Protein AF-A0A928YM91-F1 (afdb_monomer_lite)

Foldseek 3Di:
DLVLLLVLLLVLLVVCVVVVLDDPVVSVVSSVCSNVVPPVPCPVPPNDDVVPPDPVNSVVSSVVSNVSSVCCSVVDD

Sequence (77 aa):
FAPTILNAANEVAVAAFLATQIGFLDIERVVAESLSSAPVSTATLPAISPAHYSLEAIITCDTETRKFCTNLIQNRL

Radius of gyration: 13.01 Å; chains: 1; bounding box: 28×21×38 Å

Structure (mmCIF, N/CA/C/O backbone):
data_AF-A0A928YM91-F1
#
_entry.id   AF-A0A928YM91-F1
#
loop_
_atom_site.group_PDB
_atom_site.id
_atom_site.type_symbol
_atom_site.label_atom_id
_atom_site.label_alt_id
_atom_site.label_comp_id
_atom_site.label_asym_id
_atom_site.label_entity_id
_atom_site.label_seq_id
_atom_site.pdbx_PDB_ins_code
_atom_site.Cartn_x
_atom_site.Cartn_y
_atom_site.Cartn_z
_atom_site.occupancy
_atom_site.B_iso_or_equiv
_atom_site.auth_seq_id
_atom_site.auth_comp_id
_atom_site.auth_asym_id
_atom_site.auth_atom_id
_atom_site.pdbx_PDB_model_num
ATOM 1 N N . PHE A 1 1 ? 6.543 2.617 -13.416 1.00 82.31 1 PHE A N 1
ATOM 2 C CA . PHE A 1 1 ? 5.913 1.555 -12.608 1.00 82.31 1 PHE A CA 1
ATOM 3 C C . PHE A 1 1 ? 4.756 2.067 -11.739 1.00 82.31 1 PHE A C 1
ATOM 5 O O . PHE A 1 1 ? 4.446 1.454 -10.730 1.00 82.31 1 PHE A O 1
ATOM 12 N N . ALA A 1 2 ? 4.059 3.146 -12.131 1.00 88.69 2 ALA A N 1
ATOM 13 C CA . ALA A 1 2 ? 2.998 3.729 -11.301 1.00 88.69 2 ALA A CA 1
ATOM 14 C C . ALA A 1 2 ? 1.876 2.741 -10.905 1.00 88.69 2 ALA A C 1
ATOM 16 O O . ALA A 1 2 ? 1.512 2.743 -9.733 1.00 88.69 2 ALA A O 1
ATOM 17 N N . PRO A 1 3 ? 1.386 1.842 -11.788 1.00 91.25 3 PRO A N 1
ATOM 18 C CA . PRO A 1 3 ? 0.398 0.837 -11.382 1.00 91.25 3 PRO A CA 1
ATOM 19 C C . PRO A 1 3 ? 0.911 -0.125 -10.301 1.00 91.25 3 PRO A C 1
ATOM 21 O O . PRO A 1 3 ? 0.175 -0.457 -9.380 1.00 91.25 3 PRO A O 1
ATOM 24 N N . THR A 1 4 ? 2.181 -0.535 -10.380 1.00 91.75 4 THR A N 1
ATOM 25 C CA . THR A 1 4 ? 2.829 -1.396 -9.378 1.00 91.75 4 THR A CA 1
ATOM 26 C C . THR A 1 4 ? 2.935 -0.690 -8.029 1.00 91.75 4 THR A C 1
ATOM 28 O O . THR A 1 4 ? 2.558 -1.266 -7.015 1.00 91.75 4 THR A O 1
ATOM 31 N N . ILE A 1 5 ? 3.378 0.573 -8.029 1.00 93.25 5 ILE A N 1
ATOM 32 C CA . ILE A 1 5 ? 3.469 1.400 -6.816 1.00 93.25 5 ILE A CA 1
ATOM 33 C C . ILE A 1 5 ? 2.085 1.550 -6.178 1.00 93.25 5 ILE A C 1
ATOM 35 O O . ILE A 1 5 ? 1.922 1.304 -4.988 1.00 93.25 5 ILE A O 1
ATOM 39 N N . LEU A 1 6 ? 1.073 1.909 -6.972 1.00 95.69 6 LEU A N 1
ATOM 40 C CA . LEU A 1 6 ? -0.293 2.094 -6.486 1.00 95.69 6 LEU A CA 1
ATOM 41 C C . LEU A 1 6 ? -0.848 0.811 -5.862 1.00 95.69 6 LEU A C 1
ATOM 43 O O . LEU A 1 6 ? -1.399 0.865 -4.765 1.00 95.69 6 LEU A O 1
ATOM 47 N N . ASN A 1 7 ? -0.683 -0.336 -6.530 1.00 97.88 7 ASN A N 1
ATOM 48 C CA . ASN A 1 7 ? -1.183 -1.609 -6.019 1.00 97.88 7 ASN A CA 1
ATOM 49 C C . ASN A 1 7 ? -0.494 -2.002 -4.702 1.00 97.88 7 ASN A C 1
ATOM 51 O O . ASN A 1 7 ? -1.170 -2.300 -3.720 1.00 97.88 7 ASN A O 1
ATOM 55 N N . ALA A 1 8 ? 0.841 -1.931 -4.662 1.00 97.12 8 ALA A N 1
ATOM 56 C CA . ALA A 1 8 ? 1.625 -2.256 -3.473 1.00 97.12 8 ALA A CA 1
ATOM 57 C C . ALA A 1 8 ? 1.287 -1.336 -2.288 1.00 97.12 8 ALA A C 1
ATOM 59 O O . ALA A 1 8 ? 1.092 -1.811 -1.167 1.00 97.12 8 ALA A O 1
ATOM 60 N N . ALA A 1 9 ? 1.172 -0.028 -2.536 1.00 97.25 9 ALA A N 1
ATOM 61 C CA . ALA A 1 9 ? 0.820 0.947 -1.510 1.00 97.25 9 ALA A CA 1
ATOM 62 C C . ALA A 1 9 ? -0.599 0.733 -0.971 1.00 97.25 9 ALA A C 1
ATOM 64 O O . ALA A 1 9 ? -0.800 0.741 0.243 1.00 97.25 9 ALA A O 1
ATOM 65 N N . ASN A 1 10 ? -1.570 0.473 -1.854 1.00 98.56 10 ASN A N 1
ATOM 66 C CA . ASN A 1 10 ? -2.945 0.191 -1.451 1.00 98.56 10 ASN A CA 1
ATOM 67 C C . ASN A 1 10 ? -3.031 -1.068 -0.576 1.00 98.56 10 ASN A C 1
ATOM 69 O O . ASN A 1 10 ? -3.699 -1.048 0.451 1.00 98.56 10 ASN A O 1
ATOM 73 N N . GLU A 1 11 ? -2.330 -2.147 -0.932 1.00 98.75 11 GLU A N 1
ATOM 74 C CA . GLU A 1 11 ? -2.324 -3.375 -0.127 1.00 98.75 11 GLU A CA 1
ATOM 75 C C . GLU A 1 11 ? -1.745 -3.162 1.278 1.00 98.75 11 GLU A C 1
ATOM 77 O O . GLU A 1 11 ? -2.339 -3.613 2.258 1.00 98.75 11 GLU A O 1
ATOM 82 N N . VAL A 1 12 ? -0.614 -2.455 1.396 1.00 98.44 12 VAL A N 1
ATOM 83 C CA . VAL A 1 12 ? -0.001 -2.168 2.705 1.00 98.44 12 VAL A CA 1
ATOM 84 C C . VAL A 1 12 ? -0.896 -1.251 3.542 1.00 98.44 12 VAL A C 1
ATOM 86 O O . VAL A 1 12 ? -1.114 -1.521 4.724 1.00 98.44 12 VAL A O 1
ATOM 89 N N . ALA A 1 13 ? -1.455 -0.200 2.939 1.00 98.19 13 ALA A N 1
ATOM 90 C CA . ALA A 1 13 ? -2.326 0.738 3.638 1.00 98.19 13 ALA A CA 1
ATOM 91 C C . ALA A 1 13 ? -3.651 0.090 4.077 1.00 98.19 13 ALA A C 1
ATOM 93 O O . ALA A 1 13 ? -4.066 0.255 5.222 1.00 98.19 13 ALA A O 1
ATOM 94 N N . VAL A 1 14 ? -4.288 -0.715 3.218 1.00 98.69 14 VAL A N 1
ATOM 95 C CA . VAL A 1 14 ? -5.504 -1.464 3.577 1.00 98.69 14 VAL A CA 1
ATOM 96 C C . VAL A 1 14 ? -5.210 -2.478 4.681 1.00 98.69 14 VAL A C 1
ATOM 98 O O . VAL A 1 14 ? -5.989 -2.574 5.627 1.00 98.69 14 VAL A O 1
ATOM 101 N N . ALA A 1 15 ? -4.082 -3.195 4.623 1.00 98.69 15 ALA A N 1
ATOM 102 C CA . ALA A 1 15 ? -3.689 -4.105 5.697 1.00 98.69 15 ALA A CA 1
ATOM 103 C C . ALA A 1 15 ? -3.517 -3.365 7.037 1.00 98.69 15 ALA A C 1
ATOM 105 O O . ALA A 1 15 ? -4.004 -3.835 8.066 1.00 98.69 15 ALA A O 1
ATOM 106 N N . ALA A 1 16 ? -2.897 -2.182 7.026 1.00 98.19 16 ALA A N 1
ATOM 107 C CA . ALA A 1 16 ? -2.755 -1.342 8.213 1.00 98.19 16 ALA A CA 1
ATOM 108 C C . ALA A 1 16 ? -4.105 -0.805 8.726 1.00 98.19 16 ALA A C 1
ATOM 110 O O . ALA A 1 16 ? -4.334 -0.786 9.937 1.00 98.19 16 ALA A O 1
ATOM 111 N N . PHE A 1 17 ? -5.018 -0.417 7.831 1.00 98.44 17 PHE A N 1
ATOM 112 C CA . PHE A 1 17 ? -6.379 -0.004 8.186 1.00 98.44 17 PHE A CA 1
ATOM 113 C C . PHE A 1 17 ? -7.162 -1.151 8.841 1.00 98.44 17 PHE A C 1
ATOM 115 O O . PHE A 1 17 ? -7.731 -0.975 9.918 1.00 98.44 17 PHE A O 1
ATOM 122 N N . LEU A 1 18 ? -7.128 -2.350 8.247 1.00 98.62 18 LEU A N 1
ATOM 123 C CA . LEU A 1 18 ? -7.756 -3.553 8.807 1.00 98.62 18 LEU A CA 1
ATOM 124 C C . LEU A 1 18 ? -7.148 -3.944 10.162 1.00 98.62 18 LEU A C 1
ATOM 126 O O . LEU A 1 18 ? -7.856 -4.441 11.035 1.00 98.62 18 LEU A O 1
ATOM 130 N N . ALA A 1 19 ? -5.857 -3.673 10.360 1.00 98.00 19 ALA A N 1
ATOM 131 C CA . ALA A 1 19 ? -5.164 -3.841 11.634 1.00 98.00 19 ALA A CA 1
ATOM 132 C C . ALA A 1 19 ? -5.389 -2.677 12.621 1.00 98.00 19 ALA A C 1
ATOM 134 O O . ALA A 1 19 ? -4.735 -2.632 13.664 1.00 98.00 19 ALA A O 1
ATOM 135 N N . THR A 1 20 ? -6.289 -1.731 12.326 1.00 97.06 20 THR A N 1
ATOM 136 C CA . THR A 1 20 ? -6.600 -0.543 13.149 1.00 97.06 20 THR A CA 1
ATOM 137 C C . THR A 1 20 ? -5.400 0.374 13.427 1.00 97.06 20 THR A C 1
ATOM 139 O O . THR A 1 20 ? -5.380 1.118 14.405 1.00 97.06 20 THR A O 1
ATOM 142 N N . GLN A 1 21 ? -4.380 0.336 12.567 1.00 97.06 21 GLN A N 1
ATOM 143 C CA . GLN A 1 21 ? -3.171 1.148 12.718 1.00 97.06 21 GLN A CA 1
ATOM 144 C C . GLN A 1 21 ? -3.348 2.554 12.137 1.00 97.06 21 GLN A C 1
ATOM 146 O O . GLN A 1 21 ? -2.808 3.501 12.704 1.00 97.06 21 GLN A O 1
ATOM 151 N N . ILE A 1 22 ? -4.112 2.707 11.056 1.00 97.62 22 ILE A N 1
ATOM 152 C CA . ILE A 1 22 ? -4.358 3.993 10.384 1.00 97.62 22 ILE A CA 1
ATOM 153 C C . ILE A 1 22 ? -5.859 4.235 10.178 1.00 97.62 22 ILE A C 1
ATOM 155 O O . ILE A 1 22 ? -6.656 3.294 10.236 1.00 97.62 22 ILE A O 1
ATOM 159 N N . GLY A 1 23 ? -6.252 5.490 9.952 1.00 97.12 23 GLY A N 1
ATOM 160 C CA . GLY A 1 23 ? -7.622 5.862 9.608 1.00 97.12 23 GLY A CA 1
ATOM 161 C C . GLY A 1 23 ? -7.957 5.598 8.138 1.00 97.12 23 GLY A C 1
ATOM 162 O O . GLY A 1 23 ? -7.080 5.368 7.311 1.00 97.12 23 GLY A O 1
ATOM 163 N N . PHE A 1 24 ? -9.246 5.666 7.790 1.00 97.88 24 PHE A N 1
ATOM 164 C CA . PHE A 1 24 ? -9.703 5.448 6.410 1.00 97.88 24 PHE A CA 1
ATOM 165 C C . PHE A 1 24 ? -9.052 6.425 5.418 1.00 97.88 24 PHE A C 1
ATOM 167 O O . PHE A 1 24 ? -8.581 5.995 4.373 1.00 97.88 24 PHE A O 1
ATOM 174 N N . LEU A 1 25 ? -8.960 7.709 5.792 1.00 97.50 25 LEU A N 1
ATOM 175 C CA . LEU A 1 25 ? -8.364 8.759 4.956 1.00 97.50 25 LEU A CA 1
ATOM 176 C C . LEU A 1 25 ? -6.823 8.729 4.912 1.00 97.50 25 LEU A C 1
ATOM 178 O O . LEU A 1 25 ? -6.166 9.507 4.223 1.00 97.50 25 LEU A O 1
ATOM 182 N N . ASP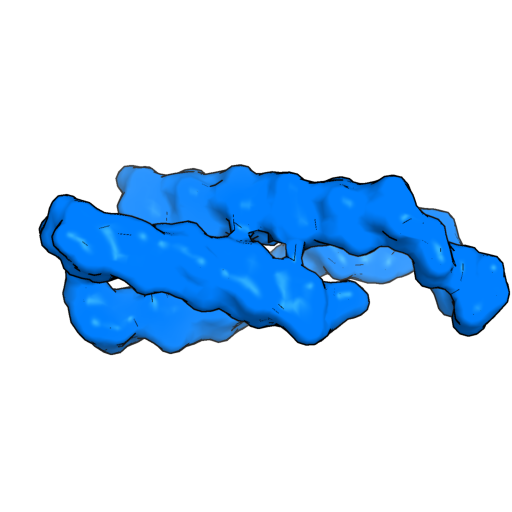 A 1 26 ? -6.200 7.848 5.689 1.00 97.62 26 ASP A N 1
ATOM 183 C CA . ASP A 1 26 ? -4.752 7.670 5.622 1.00 97.62 26 ASP A CA 1
ATOM 184 C C . ASP A 1 26 ? -4.369 6.716 4.484 1.00 97.62 26 ASP A C 1
ATOM 186 O O . ASP A 1 26 ? -3.219 6.710 4.049 1.00 97.62 26 ASP A O 1
ATOM 190 N N . ILE A 1 27 ? -5.333 5.960 3.940 1.00 98.12 27 ILE A N 1
ATOM 191 C CA . ILE A 1 27 ? -5.107 5.068 2.801 1.00 98.12 27 ILE A CA 1
ATOM 192 C C . ILE A 1 27 ? -4.727 5.881 1.563 1.00 98.12 27 ILE A C 1
ATOM 194 O O . ILE A 1 27 ? -3.680 5.629 0.962 1.00 98.12 27 ILE A O 1
ATOM 198 N N . GLU A 1 28 ? -5.522 6.891 1.194 1.00 97.38 28 GLU A N 1
ATOM 199 C CA . GLU A 1 28 ? -5.190 7.734 0.046 1.00 97.38 28 GLU A CA 1
ATOM 200 C C . GLU A 1 28 ? -3.935 8.572 0.286 1.00 97.38 28 GLU A C 1
ATOM 202 O O . GLU A 1 28 ? -3.198 8.814 -0.668 1.00 97.38 28 GLU A O 1
ATOM 207 N N . ARG A 1 29 ? -3.648 8.968 1.535 1.00 96.06 29 ARG A N 1
ATOM 208 C CA . ARG A 1 29 ? -2.413 9.692 1.873 1.00 96.06 29 ARG A CA 1
ATOM 209 C C . ARG A 1 29 ? -1.185 8.829 1.618 1.00 96.06 29 ARG A C 1
ATOM 211 O O . ARG A 1 29 ? -0.301 9.253 0.882 1.00 96.06 29 ARG A O 1
ATOM 218 N N . VAL A 1 30 ? -1.168 7.592 2.120 1.00 96.31 30 VAL A N 1
ATOM 219 C CA . VAL A 1 30 ? -0.061 6.649 1.890 1.00 96.31 30 VAL A CA 1
ATOM 220 C C . VAL A 1 30 ? 0.118 6.360 0.398 1.00 96.31 30 VAL A C 1
ATOM 222 O O . VAL A 1 30 ? 1.247 6.357 -0.098 1.00 96.31 30 VAL A O 1
ATOM 225 N N . VAL A 1 31 ? -0.975 6.159 -0.347 1.00 96.31 31 VAL A N 1
ATOM 226 C CA . VAL A 1 31 ? -0.912 5.931 -1.802 1.00 96.31 31 VAL A CA 1
ATOM 227 C C . VAL A 1 31 ? -0.375 7.164 -2.536 1.00 96.31 31 VAL A C 1
ATOM 229 O O . VAL A 1 31 ? 0.515 7.036 -3.381 1.00 96.31 31 VAL A O 1
ATOM 232 N N . ALA A 1 32 ? -0.872 8.359 -2.208 1.00 95.00 32 ALA A N 1
ATOM 233 C CA . ALA A 1 32 ? -0.446 9.609 -2.830 1.00 95.00 32 ALA A CA 1
ATOM 234 C C . ALA A 1 32 ? 1.024 9.925 -2.529 1.00 95.00 32 ALA A C 1
ATOM 236 O O . ALA A 1 32 ? 1.771 10.282 -3.443 1.00 95.00 32 ALA A O 1
ATOM 237 N N . GLU A 1 33 ? 1.463 9.743 -1.285 1.00 93.94 33 GLU A N 1
ATOM 238 C CA . GLU A 1 33 ? 2.861 9.915 -0.894 1.00 93.94 33 GLU A CA 1
ATOM 239 C C . GLU A 1 33 ? 3.768 8.891 -1.571 1.00 93.94 33 GLU A C 1
ATOM 241 O O . GLU A 1 33 ? 4.828 9.260 -2.064 1.00 93.94 33 GLU A O 1
ATOM 246 N N . SER A 1 34 ? 3.339 7.634 -1.707 1.00 92.69 34 SER A N 1
ATOM 247 C CA . SER A 1 34 ? 4.117 6.604 -2.413 1.00 92.69 34 SER A CA 1
ATOM 248 C C . SER A 1 34 ? 4.311 6.933 -3.893 1.00 92.69 34 SER A C 1
ATOM 250 O O . SER A 1 34 ? 5.399 6.745 -4.441 1.00 92.69 34 SER A O 1
ATOM 252 N N . LEU A 1 35 ? 3.273 7.464 -4.543 1.00 92.25 35 LEU A N 1
ATOM 253 C CA . LEU A 1 35 ? 3.350 7.923 -5.931 1.00 92.25 35 LEU A CA 1
ATOM 254 C C . LEU A 1 35 ? 4.186 9.206 -6.077 1.00 92.25 35 LEU A C 1
ATOM 256 O O . LEU A 1 35 ? 4.882 9.360 -7.080 1.00 92.25 35 LEU A O 1
ATOM 260 N N . SER A 1 36 ? 4.145 10.101 -5.085 1.00 89.88 36 SER A N 1
ATOM 261 C CA . SER A 1 36 ? 4.831 11.404 -5.112 1.00 89.88 36 SER A CA 1
ATOM 262 C C . SER A 1 36 ? 6.297 11.329 -4.689 1.00 89.88 36 SER A C 1
ATOM 264 O O . SER A 1 36 ? 7.127 12.076 -5.200 1.00 89.88 36 SER A O 1
ATOM 266 N N . SER A 1 37 ? 6.636 10.418 -3.775 1.00 78.75 37 SER A N 1
ATOM 267 C CA . SER A 1 37 ? 7.976 10.282 -3.199 1.00 78.75 37 SER A CA 1
ATOM 268 C C . SER A 1 37 ? 9.009 9.794 -4.216 1.00 78.75 37 SER A C 1
ATOM 270 O O . SER A 1 37 ? 10.198 9.809 -3.905 1.00 78.75 37 SER A O 1
ATOM 272 N N . ALA A 1 38 ? 8.574 9.312 -5.387 1.00 55.31 38 ALA A N 1
ATOM 273 C CA . ALA A 1 38 ? 9.410 8.863 -6.494 1.00 55.31 38 ALA A CA 1
ATOM 274 C C . ALA A 1 38 ? 10.709 8.098 -6.118 1.00 55.31 38 ALA A C 1
ATOM 276 O O . ALA A 1 38 ? 11.687 8.250 -6.852 1.00 55.31 38 ALA A O 1
ATOM 277 N N . PRO A 1 39 ? 10.819 7.256 -5.056 1.00 51.75 39 PRO A N 1
ATOM 278 C CA . PRO A 1 39 ? 12.081 6.554 -4.796 1.00 51.75 39 PRO A CA 1
ATOM 279 C C . PRO A 1 39 ? 12.289 5.451 -5.841 1.00 51.75 39 PRO A C 1
ATOM 281 O O . PRO A 1 39 ? 13.413 5.066 -6.141 1.00 51.75 39 PRO A O 1
ATOM 284 N N . VAL A 1 40 ? 11.200 5.020 -6.488 1.00 51.38 40 VAL A N 1
ATOM 285 C CA . VAL A 1 40 ? 11.209 4.236 -7.725 1.00 51.38 40 VAL A CA 1
ATOM 286 C C . VAL A 1 40 ? 11.313 5.175 -8.934 1.00 51.38 40 VAL A C 1
ATOM 288 O O . VAL A 1 40 ? 10.576 5.071 -9.919 1.00 51.38 40 VAL A O 1
ATOM 291 N N . SER A 1 41 ? 12.197 6.166 -8.834 1.00 46.25 41 SER A N 1
ATOM 292 C CA . SER A 1 41 ? 12.543 7.010 -9.961 1.00 46.25 41 SER A CA 1
ATOM 293 C C . SER A 1 41 ? 13.191 6.116 -11.004 1.00 46.25 41 SER A C 1
ATOM 295 O O . SER A 1 41 ? 14.094 5.328 -10.728 1.00 46.25 41 SER A O 1
ATOM 297 N N . THR A 1 42 ? 12.767 6.284 -12.243 1.00 47.88 42 THR A N 1
ATOM 298 C CA . THR A 1 42 ? 13.363 5.695 -13.443 1.00 47.88 42 THR A CA 1
ATOM 299 C C . THR A 1 42 ? 14.836 6.097 -13.656 1.00 47.88 42 THR A C 1
ATOM 301 O O . THR A 1 42 ? 15.377 5.847 -14.725 1.00 47.88 42 THR A O 1
ATOM 304 N N . ALA A 1 43 ? 15.460 6.762 -12.676 1.00 45.19 43 ALA A N 1
ATOM 305 C CA . ALA A 1 43 ? 16.860 7.158 -12.619 1.00 45.19 43 ALA A CA 1
ATOM 306 C C . ALA A 1 43 ? 17.777 6.111 -11.949 1.00 45.19 43 ALA A C 1
ATOM 308 O O . ALA A 1 43 ? 18.958 6.059 -12.279 1.00 45.19 43 ALA A O 1
ATOM 309 N N . THR A 1 44 ? 1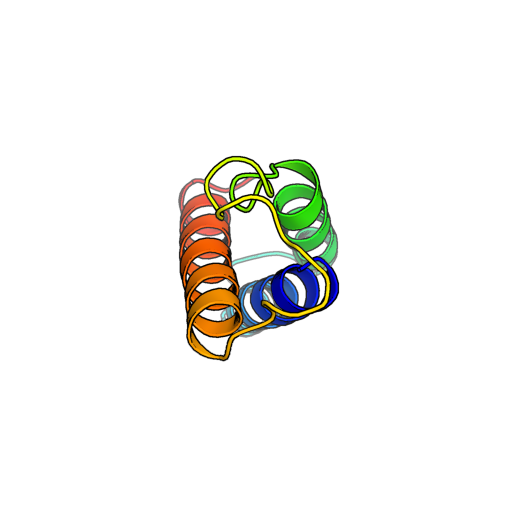7.269 5.275 -11.031 1.00 43.81 44 THR A N 1
ATOM 310 C CA . THR A 1 44 ? 18.010 4.117 -10.468 1.00 43.81 44 THR A CA 1
ATOM 311 C C . THR A 1 44 ? 17.741 2.825 -11.229 1.00 43.81 44 THR A C 1
ATOM 313 O O . THR A 1 44 ? 18.504 1.866 -11.123 1.00 43.81 44 THR A O 1
ATOM 316 N N . LEU A 1 45 ? 16.679 2.806 -12.029 1.00 49.34 45 LEU A N 1
ATOM 317 C CA . LEU A 1 45 ? 16.442 1.770 -13.018 1.00 49.34 45 LEU A CA 1
ATOM 318 C C . LEU A 1 45 ? 17.180 2.175 -14.301 1.00 49.34 45 LEU A C 1
ATOM 320 O O . LEU A 1 45 ? 17.068 3.334 -14.704 1.00 49.34 45 LEU A O 1
ATOM 324 N N . PRO A 1 46 ? 17.956 1.277 -14.936 1.00 46.69 46 PRO A N 1
ATOM 325 C CA . PRO A 1 46 ? 18.636 1.599 -16.186 1.00 46.69 46 PRO A CA 1
ATOM 326 C C . PRO A 1 46 ? 17.620 2.152 -17.188 1.00 46.69 46 PRO A C 1
ATOM 328 O O . PRO A 1 46 ? 16.492 1.661 -17.238 1.00 46.69 46 PRO A O 1
ATOM 331 N N . ALA A 1 47 ? 18.023 3.189 -17.934 1.00 48.91 47 ALA A N 1
ATOM 332 C CA . ALA A 1 47 ? 17.191 3.915 -18.892 1.00 48.91 47 ALA A CA 1
ATOM 333 C C . ALA A 1 47 ? 16.229 2.962 -19.613 1.00 48.91 47 ALA A C 1
ATOM 335 O O . ALA A 1 47 ? 16.639 2.101 -20.394 1.00 48.91 47 ALA A O 1
ATOM 336 N N . ILE A 1 48 ? 14.947 3.072 -19.269 1.00 52.53 48 ILE A N 1
ATOM 337 C CA . ILE A 1 48 ? 13.940 2.079 -19.622 1.00 52.53 48 ILE A CA 1
ATOM 338 C C . ILE A 1 48 ? 13.608 2.272 -21.100 1.00 52.53 48 ILE A C 1
ATOM 340 O O . ILE A 1 48 ? 12.787 3.110 -21.468 1.00 52.53 48 ILE A O 1
ATOM 344 N N . SER A 1 49 ? 14.266 1.503 -21.963 1.00 51.09 49 SER A N 1
ATOM 345 C CA . SER A 1 49 ? 13.738 1.228 -23.295 1.00 51.09 49 SER A CA 1
ATOM 346 C C . SER A 1 49 ? 12.468 0.378 -23.133 1.00 51.09 49 SER A C 1
ATOM 348 O O . SER A 1 49 ? 12.465 -0.517 -22.283 1.00 51.09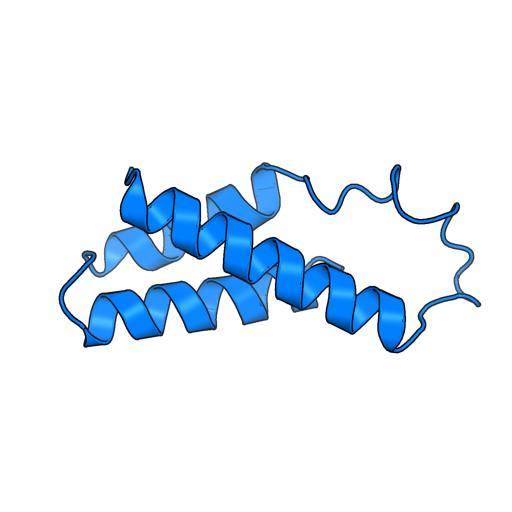 49 SER A O 1
ATOM 350 N N . PRO A 1 50 ? 11.402 0.576 -23.934 1.00 52.12 50 PRO A N 1
ATOM 351 C CA . PRO A 1 50 ? 10.177 -0.237 -23.888 1.00 52.12 50 PRO A CA 1
ATOM 352 C C . PRO A 1 50 ? 10.410 -1.758 -23.985 1.00 52.12 50 PRO A C 1
ATOM 354 O O . PRO A 1 50 ? 9.528 -2.539 -23.645 1.00 52.12 50 PRO A O 1
ATOM 357 N N . ALA A 1 51 ? 11.605 -2.181 -24.411 1.00 54.75 51 ALA A N 1
ATOM 358 C CA . ALA A 1 51 ? 12.056 -3.569 -24.456 1.00 54.75 51 ALA A CA 1
ATOM 359 C C . ALA A 1 51 ? 12.542 -4.157 -23.104 1.00 54.75 51 ALA A C 1
ATOM 361 O O . ALA A 1 51 ? 12.891 -5.331 -23.064 1.00 54.75 51 ALA A O 1
ATOM 362 N N . HIS A 1 52 ? 12.589 -3.383 -22.009 1.00 54.69 52 HIS A N 1
ATOM 363 C CA . HIS A 1 52 ? 13.205 -3.776 -20.725 1.00 54.69 52 HIS A CA 1
ATOM 364 C C . HIS A 1 52 ? 12.252 -3.710 -19.511 1.00 54.69 52 HIS A C 1
ATOM 366 O O . HIS A 1 52 ? 12.677 -3.446 -18.385 1.00 54.69 52 HIS A O 1
ATOM 372 N N . TYR A 1 53 ? 10.958 -3.988 -19.696 1.00 67.50 53 TYR A N 1
ATOM 373 C CA . TYR A 1 53 ? 10.086 -4.328 -18.564 1.00 67.50 53 TYR A CA 1
ATOM 374 C C . TYR A 1 53 ? 10.346 -5.778 -18.144 1.00 67.50 53 TYR A C 1
ATOM 376 O O . TYR A 1 53 ? 9.768 -6.703 -18.709 1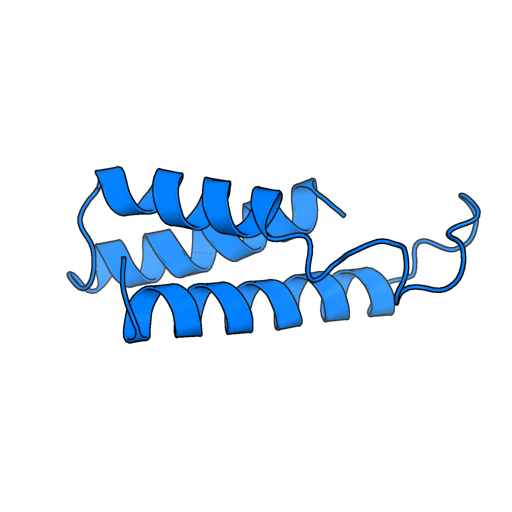.00 67.50 53 TYR A O 1
ATOM 384 N N . SER A 1 54 ? 11.244 -5.980 -17.181 1.00 81.50 54 SER A N 1
ATOM 385 C CA . SER A 1 54 ? 11.521 -7.305 -16.625 1.00 81.50 54 SER A CA 1
ATOM 386 C C . SER A 1 54 ? 10.667 -7.581 -15.386 1.00 81.50 54 SER A C 1
ATOM 388 O O . SER A 1 54 ? 10.205 -6.657 -14.706 1.00 81.50 54 SER A O 1
ATOM 390 N N . LEU A 1 55 ? 10.458 -8.863 -15.082 1.00 85.94 55 LEU A N 1
ATOM 391 C CA . LEU A 1 55 ? 9.767 -9.280 -13.862 1.00 85.94 55 LEU A CA 1
ATOM 392 C C . LEU A 1 55 ? 10.517 -8.783 -12.617 1.00 85.94 55 LEU A C 1
ATOM 394 O O . LEU A 1 55 ? 9.898 -8.318 -11.664 1.00 85.94 55 LEU A O 1
ATOM 398 N N . GLU A 1 56 ? 11.847 -8.807 -12.656 1.00 84.81 56 GLU A N 1
ATOM 399 C CA . GLU A 1 56 ? 12.718 -8.332 -11.582 1.00 84.81 56 GLU A CA 1
ATOM 400 C C . GLU A 1 56 ? 12.483 -6.846 -11.300 1.00 84.81 56 GLU A C 1
ATOM 402 O O . GLU A 1 56 ? 12.335 -6.468 -10.143 1.00 84.81 56 GLU A O 1
ATOM 407 N N . ALA A 1 57 ? 12.354 -6.008 -12.335 1.00 82.31 57 ALA A N 1
ATOM 408 C CA . ALA A 1 57 ? 12.079 -4.582 -12.156 1.00 82.31 57 ALA A CA 1
ATOM 409 C C . ALA A 1 57 ? 10.713 -4.325 -11.491 1.00 82.31 57 ALA A C 1
ATOM 411 O O . ALA A 1 57 ? 10.587 -3.422 -10.659 1.00 82.31 57 ALA A O 1
ATOM 412 N N . ILE A 1 58 ? 9.697 -5.134 -11.819 1.00 86.81 58 ILE A N 1
ATOM 413 C CA . ILE A 1 58 ? 8.376 -5.073 -11.175 1.00 86.81 58 ILE A CA 1
ATOM 414 C C . ILE A 1 58 ? 8.482 -5.492 -9.704 1.00 86.81 58 ILE A C 1
ATOM 416 O O . ILE A 1 58 ? 7.972 -4.781 -8.839 1.00 86.81 58 ILE A O 1
ATOM 420 N N . ILE A 1 59 ? 9.176 -6.597 -9.412 1.00 90.19 59 ILE A N 1
ATOM 421 C CA . ILE A 1 59 ? 9.373 -7.105 -8.045 1.00 90.19 59 ILE A CA 1
ATOM 422 C C . ILE A 1 59 ? 10.142 -6.097 -7.186 1.00 90.19 59 ILE A C 1
ATOM 424 O O . ILE A 1 59 ? 9.750 -5.835 -6.048 1.00 90.19 59 ILE A O 1
ATOM 428 N N . THR A 1 60 ? 11.212 -5.501 -7.719 1.00 88.50 60 THR A N 1
ATOM 429 C CA . THR A 1 60 ? 11.980 -4.467 -7.015 1.00 88.50 60 THR A CA 1
ATOM 430 C C . THR A 1 60 ? 11.109 -3.248 -6.728 1.00 88.50 60 THR A C 1
ATOM 432 O O . THR A 1 60 ? 11.099 -2.763 -5.600 1.00 88.50 60 THR A O 1
ATOM 435 N N . CYS A 1 61 ? 10.329 -2.780 -7.709 1.00 88.25 61 CYS 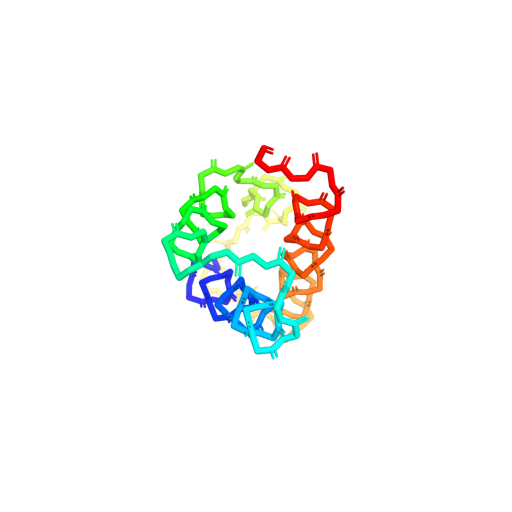A N 1
ATOM 436 C CA . CYS A 1 61 ? 9.403 -1.668 -7.507 1.00 88.25 61 CYS A CA 1
ATOM 437 C C . CYS A 1 61 ? 8.359 -1.965 -6.417 1.00 88.25 61 CYS A C 1
ATOM 439 O O . CYS A 1 61 ? 8.124 -1.105 -5.566 1.00 88.25 61 CYS A O 1
ATOM 441 N N . ASP A 1 62 ? 7.741 -3.149 -6.437 1.00 93.06 62 ASP A N 1
ATOM 442 C CA . ASP A 1 62 ? 6.767 -3.570 -5.422 1.00 93.06 62 ASP A CA 1
ATOM 443 C C . ASP A 1 62 ? 7.416 -3.618 -4.029 1.00 93.06 62 ASP A C 1
ATOM 445 O O . ASP A 1 62 ? 6.945 -2.956 -3.104 1.00 93.06 62 ASP A O 1
ATOM 449 N N . THR A 1 63 ? 8.559 -4.300 -3.905 1.00 94.06 63 THR A N 1
ATOM 450 C CA . THR A 1 63 ? 9.274 -4.485 -2.631 1.00 94.06 63 THR A CA 1
ATOM 451 C C . THR A 1 63 ? 9.681 -3.152 -2.002 1.00 94.06 63 THR A C 1
ATOM 453 O O . THR A 1 63 ? 9.416 -2.913 -0.820 1.00 94.06 63 THR A O 1
ATOM 456 N N . GLU A 1 64 ? 10.283 -2.254 -2.786 1.00 92.75 64 GLU A N 1
ATOM 457 C CA . GLU A 1 64 ? 10.692 -0.935 -2.293 1.00 92.75 64 GLU A CA 1
ATOM 458 C C . GLU A 1 64 ? 9.484 -0.070 -1.920 1.00 92.75 64 GLU A C 1
ATOM 460 O O . GLU A 1 64 ? 9.516 0.627 -0.904 1.00 92.75 64 GLU A O 1
ATOM 465 N N . THR A 1 65 ? 8.379 -0.169 -2.668 1.00 94.38 65 THR A N 1
ATOM 466 C CA . THR A 1 65 ? 7.137 0.535 -2.317 1.00 94.38 65 THR A CA 1
ATOM 467 C C . THR A 1 65 ? 6.580 0.039 -0.986 1.00 94.38 65 THR A C 1
ATOM 469 O O . THR A 1 65 ? 6.216 0.852 -0.137 1.00 94.38 65 THR A O 1
ATOM 472 N N . ARG A 1 66 ? 6.558 -1.280 -0.747 1.00 96.56 66 ARG A N 1
ATOM 473 C CA . ARG A 1 66 ? 6.083 -1.840 0.530 1.00 96.56 66 ARG A CA 1
ATOM 474 C C . ARG A 1 66 ? 6.939 -1.387 1.702 1.00 96.56 66 ARG A C 1
ATOM 476 O O . ARG A 1 66 ? 6.399 -1.024 2.749 1.00 96.56 66 ARG A O 1
ATOM 483 N N . LYS A 1 67 ? 8.262 -1.373 1.526 1.00 95.44 67 LYS A N 1
ATOM 484 C CA . LYS A 1 67 ? 9.205 -0.874 2.532 1.00 95.44 67 LYS A CA 1
ATOM 485 C C . LYS A 1 67 ? 8.964 0.606 2.828 1.00 95.44 67 LYS A C 1
ATOM 487 O O . LYS A 1 67 ? 8.883 0.978 3.996 1.00 95.44 67 LYS A O 1
ATOM 492 N N . PHE A 1 68 ? 8.795 1.427 1.792 1.00 94.00 68 PHE A N 1
ATOM 493 C CA . PHE A 1 68 ? 8.451 2.840 1.939 1.00 94.00 68 PHE A CA 1
ATOM 494 C C . PHE A 1 68 ? 7.135 3.027 2.702 1.00 94.00 68 PHE A C 1
ATOM 496 O O . PHE A 1 68 ? 7.132 3.719 3.712 1.00 94.00 68 PHE A O 1
ATOM 503 N N . CYS A 1 69 ? 6.053 2.356 2.293 1.00 95.81 69 CYS A N 1
ATOM 504 C CA . CYS A 1 69 ? 4.745 2.459 2.949 1.00 95.81 69 CYS A CA 1
ATOM 505 C C . CYS A 1 69 ? 4.802 2.021 4.413 1.00 95.81 69 CYS A C 1
ATOM 507 O O . CYS A 1 69 ? 4.235 2.675 5.279 1.00 95.81 69 CYS A O 1
ATOM 509 N N . THR A 1 70 ? 5.509 0.924 4.697 1.00 96.06 70 THR A N 1
ATOM 510 C CA . THR A 1 70 ? 5.668 0.416 6.065 1.00 96.06 70 THR A CA 1
ATOM 511 C C . THR A 1 70 ? 6.400 1.434 6.932 1.00 96.06 70 THR A C 1
ATOM 513 O O . THR A 1 70 ? 5.936 1.742 8.025 1.00 96.06 70 THR A O 1
ATOM 516 N N . ASN A 1 71 ? 7.494 2.013 6.427 1.00 94.88 71 ASN A N 1
ATOM 517 C CA . ASN A 1 71 ? 8.215 3.075 7.126 1.00 94.88 71 ASN A CA 1
ATOM 518 C C . ASN A 1 71 ? 7.348 4.326 7.294 1.00 94.88 71 ASN A C 1
ATOM 520 O O . ASN A 1 71 ? 7.341 4.906 8.371 1.00 94.88 71 ASN A O 1
ATOM 524 N N . LEU A 1 72 ? 6.605 4.728 6.262 1.00 93.69 72 LEU A N 1
ATOM 525 C CA . LEU A 1 72 ? 5.710 5.879 6.315 1.00 93.69 72 LEU A CA 1
ATOM 526 C C . LEU A 1 72 ? 4.607 5.677 7.357 1.00 93.69 72 LEU A C 1
ATOM 528 O O . LEU A 1 72 ? 4.311 6.601 8.088 1.00 93.69 72 LEU A O 1
ATOM 532 N N . ILE A 1 73 ? 4.039 4.477 7.484 1.00 95.56 73 ILE A N 1
ATOM 533 C CA . ILE A 1 73 ? 3.007 4.156 8.485 1.00 95.56 73 ILE A CA 1
ATOM 534 C C . ILE A 1 73 ? 3.600 4.010 9.893 1.00 95.56 73 ILE A C 1
ATOM 536 O O . ILE A 1 73 ? 2.939 4.337 10.874 1.00 95.56 73 ILE A O 1
ATOM 540 N N . GLN A 1 74 ? 4.827 3.508 10.029 1.00 92.12 74 GLN A N 1
ATOM 541 C CA . GLN A 1 74 ? 5.487 3.355 11.333 1.00 92.12 74 GLN A CA 1
ATOM 542 C C . GLN A 1 74 ? 5.996 4.684 11.883 1.00 92.12 74 GLN A C 1
ATOM 544 O O . GLN A 1 74 ? 5.859 4.949 13.074 1.00 92.12 74 GLN A O 1
ATOM 549 N N . ASN A 1 75 ? 6.543 5.518 11.003 1.00 86.19 75 ASN A N 1
ATOM 550 C CA . ASN A 1 75 ? 6.935 6.883 11.327 1.00 86.19 75 ASN A CA 1
ATOM 551 C C . ASN A 1 75 ? 5.724 7.828 11.336 1.00 86.19 75 ASN A C 1
ATOM 553 O O . ASN A 1 75 ? 5.851 8.928 11.867 1.00 86.19 75 ASN A O 1
ATOM 557 N N . ARG A 1 76 ? 4.587 7.330 10.806 1.00 69.56 76 ARG A N 1
ATOM 558 C CA . ARG A 1 76 ? 3.336 8.008 10.436 1.00 69.56 76 ARG 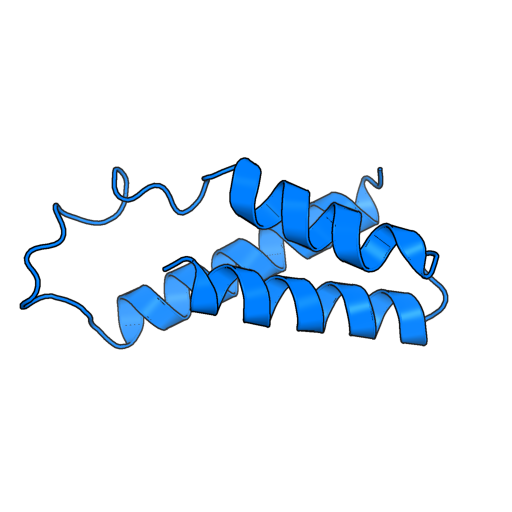A CA 1
ATOM 559 C C . ARG A 1 76 ? 3.619 9.247 9.561 1.00 69.56 76 ARG A C 1
ATOM 561 O O . ARG A 1 76 ? 4.725 9.758 9.482 1.00 69.56 76 ARG A O 1
ATOM 568 N N . LEU A 1 77 ? 2.717 9.629 8.672 1.00 53.16 77 LEU A N 1
ATOM 569 C CA . LEU A 1 77 ? 1.955 10.859 8.917 1.00 53.16 77 LEU A CA 1
ATOM 570 C C . LEU A 1 77 ? 2.373 11.656 10.168 1.00 53.16 77 LEU A C 1
ATOM 572 O O . LEU A 1 77 ? 2.232 11.115 11.287 1.00 53.16 77 LEU A O 1
#

Secondary structure (DSSP, 8-state):
-HHHHHHHHHHHHHHHHHTTSS-TTHHHHHHHHHHHS-TT-TTTS----TT---HHHHHHHHHHHHHHHHHHHHH--

pLDDT: mean 84.07, std 18.34, range [43.81, 98.75]